Protein AF-A0A439TR12-F1 (afdb_monomer_lite)

Foldseek 3Di:
DADDPDDWPWEWEWEFDQFWIWIDRPPDIDIFTLDLVRLLVVCVVVLSGQEYEYDDDPCSCVSNVVSCVVSSHHYDD

Sequence (77 aa):
MAFLHQQPQLCLGFDIAKDTITAADGITTRVIDNQRRAIRTFLKSHKQADLVVCEPTGGHESLLLEECLRAGIACHR

Structure (mmCIF, N/CA/C/O backbone):
data_AF-A0A439TR12-F1
#
_entry.id   AF-A0A439TR12-F1
#
loop_
_atom_site.group_PDB
_atom_site.id
_atom_site.type_symbol
_atom_site.label_atom_id
_atom_site.label_alt_id
_atom_site.label_comp_id
_atom_site.label_asym_id
_atom_site.label_entity_id
_atom_site.label_seq_id
_atom_site.pdbx_PDB_ins_code
_atom_site.Cartn_x
_atom_site.Cartn_y
_atom_site.Cartn_z
_atom_site.occupancy
_atom_site.B_iso_or_equiv
_atom_site.auth_seq_id
_atom_site.auth_comp_id
_atom_site.auth_asym_id
_atom_site.auth_atom_id
_atom_site.pdbx_PDB_model_num
ATOM 1 N N . MET A 1 1 ? -11.761 -9.628 0.265 1.00 62.62 1 MET A N 1
ATOM 2 C CA . MET A 1 1 ? -11.491 -8.177 0.214 1.00 62.62 1 MET A CA 1
ATOM 3 C C . MET A 1 1 ? -12.436 -7.489 1.175 1.00 62.62 1 MET A C 1
ATOM 5 O O . MET A 1 1 ? -13.581 -7.921 1.261 1.00 62.62 1 MET A O 1
ATOM 9 N N . ALA A 1 2 ? -11.952 -6.496 1.921 1.00 78.44 2 ALA A N 1
ATOM 10 C CA . ALA A 1 2 ? -12.812 -5.646 2.736 1.00 78.44 2 ALA A CA 1
ATOM 11 C C . ALA A 1 2 ? -13.478 -4.595 1.838 1.00 78.44 2 ALA A C 1
ATOM 13 O O . ALA A 1 2 ? -12.826 -4.050 0.948 1.00 78.44 2 ALA A O 1
ATOM 14 N N . PHE A 1 3 ? -14.765 -4.339 2.062 1.00 81.06 3 PHE A N 1
ATOM 15 C CA . PHE A 1 3 ? -15.524 -3.301 1.372 1.00 81.06 3 PHE A CA 1
ATOM 16 C C . PHE A 1 3 ? -15.848 -2.183 2.357 1.00 81.06 3 PHE A C 1
ATOM 18 O O . PHE A 1 3 ? -16.159 -2.442 3.521 1.00 81.06 3 PHE A O 1
ATOM 25 N N . LEU A 1 4 ? -15.790 -0.941 1.885 1.00 85.56 4 LEU A N 1
ATOM 26 C CA . LEU A 1 4 ? -16.231 0.201 2.672 1.00 85.56 4 LEU A CA 1
ATOM 27 C C . LEU A 1 4 ? -17.756 0.279 2.641 1.00 85.56 4 LEU A C 1
ATOM 29 O O . LEU A 1 4 ? -18.360 0.377 1.576 1.00 85.56 4 LEU A O 1
ATOM 33 N N . HIS A 1 5 ? -18.373 0.262 3.819 1.00 87.31 5 H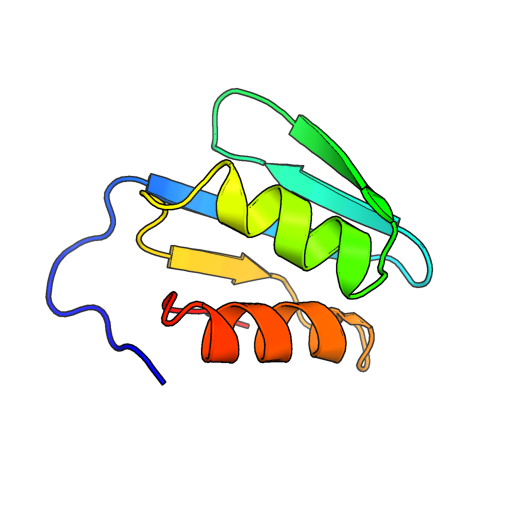IS A N 1
ATOM 34 C CA . HIS A 1 5 ? -19.814 0.478 3.982 1.00 87.31 5 HIS A CA 1
ATOM 35 C C . HIS A 1 5 ? -20.150 1.900 4.442 1.00 87.31 5 HIS A C 1
ATOM 37 O O . HIS A 1 5 ? -21.323 2.254 4.508 1.00 87.31 5 HIS A O 1
ATOM 43 N N . GLN A 1 6 ? -19.135 2.690 4.795 1.00 90.25 6 GLN A N 1
ATOM 44 C CA . GLN A 1 6 ? -19.221 4.062 5.290 1.00 90.25 6 GLN A CA 1
ATOM 45 C C . GLN A 1 6 ? -18.105 4.896 4.646 1.00 90.25 6 GLN A C 1
ATOM 47 O O . GLN A 1 6 ? -17.138 4.338 4.123 1.00 90.25 6 GLN A O 1
ATOM 52 N N . GLN A 1 7 ? -18.235 6.223 4.685 1.00 91.19 7 GLN A N 1
ATOM 53 C CA . GLN A 1 7 ? -17.199 7.125 4.183 1.00 91.19 7 GLN A CA 1
ATOM 54 C C . GLN A 1 7 ? -15.893 6.943 4.984 1.00 91.19 7 GLN A C 1
ATOM 56 O O . GLN A 1 7 ? -15.938 7.069 6.213 1.00 91.19 7 GLN A O 1
ATOM 61 N N . PRO A 1 8 ? -14.744 6.686 4.324 1.00 93.62 8 PRO A N 1
ATOM 62 C CA . PRO A 1 8 ? -13.471 6.518 5.017 1.00 93.62 8 PRO A CA 1
ATOM 63 C C . PRO A 1 8 ? -13.042 7.842 5.657 1.00 93.62 8 PRO A C 1
ATOM 65 O O . PRO A 1 8 ? -13.160 8.901 5.037 1.00 93.62 8 PRO A O 1
ATOM 68 N N . GLN A 1 9 ? -12.557 7.781 6.894 1.00 92.75 9 GLN A N 1
ATOM 69 C CA . GLN A 1 9 ? -12.062 8.938 7.642 1.00 92.75 9 GLN A CA 1
ATOM 70 C C . GLN A 1 9 ? -10.539 9.026 7.568 1.00 92.75 9 GLN A C 1
ATOM 72 O O . GLN A 1 9 ? -9.994 10.119 7.427 1.00 92.75 9 GLN A O 1
ATOM 77 N N . LEU A 1 10 ? -9.852 7.880 7.614 1.00 93.12 10 LEU A N 1
ATOM 78 C CA . LEU A 1 10 ? -8.402 7.798 7.491 1.00 93.12 10 LEU A CA 1
ATOM 79 C C . LEU A 1 10 ? -8.014 7.028 6.228 1.00 93.12 10 LEU A C 1
ATOM 81 O O . LEU A 1 10 ? -8.130 5.803 6.161 1.00 93.12 10 LEU A O 1
ATOM 85 N N . CYS A 1 11 ? -7.525 7.766 5.233 1.00 95.56 11 CYS A N 1
ATOM 86 C CA . CYS A 1 11 ? -7.006 7.205 3.993 1.00 95.56 11 CYS A CA 1
ATOM 87 C C . CYS A 1 11 ? -5.477 7.246 3.990 1.00 95.56 11 CYS A C 1
ATOM 89 O O . CYS A 1 11 ? -4.877 8.243 4.384 1.00 95.56 11 CYS A O 1
ATOM 91 N N . LEU A 1 12 ? -4.857 6.180 3.493 1.00 97.19 12 LEU A N 1
ATOM 92 C CA . LEU A 1 12 ? -3.427 6.127 3.219 1.00 97.19 12 LEU A CA 1
ATOM 93 C C . LEU A 1 12 ? -3.201 6.157 1.708 1.00 97.19 12 LEU A C 1
ATOM 95 O O . LEU A 1 12 ? -3.696 5.284 0.997 1.00 97.19 12 LEU A O 1
ATOM 99 N N . GLY A 1 13 ? -2.449 7.144 1.231 1.00 97.44 13 GLY A N 1
ATOM 100 C CA . GLY A 1 13 ? -2.005 7.235 -0.158 1.00 97.44 13 GLY A CA 1
ATOM 101 C C . GLY A 1 13 ? -0.624 6.613 -0.338 1.00 97.44 13 GLY A C 1
ATOM 102 O O . GLY 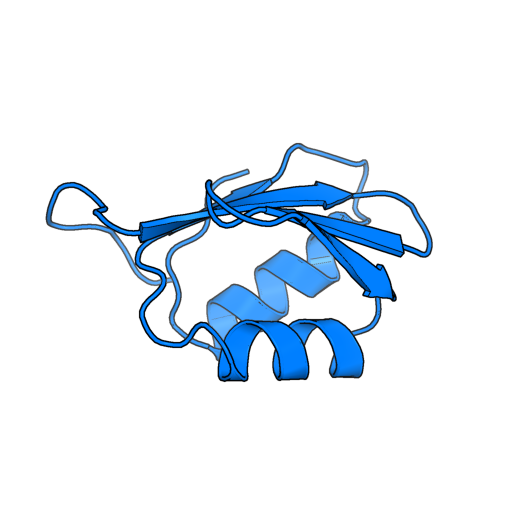A 1 13 ? 0.245 6.795 0.516 1.00 97.44 13 GLY A O 1
ATOM 103 N N . PHE A 1 14 ? -0.414 5.897 -1.439 1.00 97.88 14 PHE A N 1
ATOM 104 C CA . PHE A 1 14 ? 0.867 5.283 -1.772 1.00 97.88 14 PHE A CA 1
ATOM 105 C C . PHE A 1 14 ? 1.265 5.578 -3.220 1.00 97.88 14 PHE A C 1
ATOM 107 O O . PHE A 1 14 ? 0.557 5.188 -4.147 1.00 97.88 14 PHE A O 1
ATOM 114 N N . ASP A 1 15 ? 2.424 6.212 -3.379 1.00 96.81 15 ASP A N 1
ATOM 115 C CA . ASP A 1 15 ? 3.163 6.336 -4.642 1.00 96.81 15 ASP A CA 1
ATOM 116 C C . ASP A 1 15 ? 4.230 5.234 -4.679 1.00 96.81 15 ASP A C 1
ATOM 118 O O . ASP A 1 15 ? 4.985 5.044 -3.715 1.00 96.81 15 ASP A O 1
ATOM 122 N N . ILE A 1 16 ? 4.224 4.430 -5.742 1.00 97.06 16 ILE A N 1
ATOM 123 C CA . ILE A 1 16 ? 4.911 3.134 -5.772 1.00 97.06 16 ILE A CA 1
ATOM 124 C C . ILE A 1 16 ? 5.965 3.114 -6.873 1.00 97.06 16 ILE A C 1
ATOM 126 O O . ILE A 1 16 ? 5.671 2.989 -8.060 1.00 97.06 16 ILE A O 1
ATOM 130 N N . ALA A 1 17 ? 7.226 3.103 -6.454 1.00 95.88 17 ALA A N 1
ATOM 131 C CA . ALA A 1 17 ? 8.349 2.789 -7.317 1.00 95.88 17 ALA A CA 1
ATOM 132 C C . ALA A 1 17 ? 8.700 1.293 -7.240 1.00 95.88 17 ALA A C 1
ATOM 134 O O . ALA A 1 17 ? 8.163 0.513 -6.445 1.00 95.88 17 ALA A O 1
ATOM 135 N N . LYS A 1 18 ? 9.657 0.881 -8.076 1.00 95.88 18 LYS A N 1
ATOM 136 C CA . LYS A 1 18 ? 10.128 -0.506 -8.131 1.00 95.88 18 LYS A CA 1
ATOM 137 C C . LYS A 1 18 ? 10.610 -1.019 -6.769 1.00 95.88 18 LYS A C 1
ATOM 139 O O . LYS A 1 18 ? 10.191 -2.091 -6.348 1.00 95.88 18 LYS A O 1
ATOM 144 N N . ASP A 1 19 ? 11.469 -0.251 -6.101 1.00 97.50 19 ASP A N 1
ATOM 145 C CA . ASP A 1 19 ? 12.160 -0.686 -4.878 1.00 97.50 19 ASP A CA 1
ATOM 146 C C . ASP A 1 19 ? 11.685 0.057 -3.620 1.00 97.50 19 ASP A C 1
ATOM 148 O O . ASP A 1 19 ? 11.953 -0.383 -2.502 1.00 97.50 19 ASP A O 1
ATOM 152 N N . THR A 1 20 ? 10.945 1.155 -3.780 1.00 98.12 20 THR A N 1
ATOM 153 C CA . THR A 1 20 ? 10.477 2.011 -2.684 1.00 98.12 20 THR A CA 1
ATOM 154 C C . THR A 1 20 ? 9.006 2.360 -2.838 1.00 98.12 20 THR A C 1
ATOM 156 O O . THR A 1 20 ? 8.456 2.366 -3.936 1.00 98.12 20 THR A O 1
ATOM 159 N N . ILE A 1 21 ? 8.372 2.674 -1.717 1.00 98.25 21 ILE A N 1
ATOM 160 C CA . ILE A 1 21 ? 7.002 3.158 -1.645 1.00 98.25 21 ILE A CA 1
ATOM 161 C C . ILE A 1 21 ? 6.991 4.418 -0.782 1.00 98.25 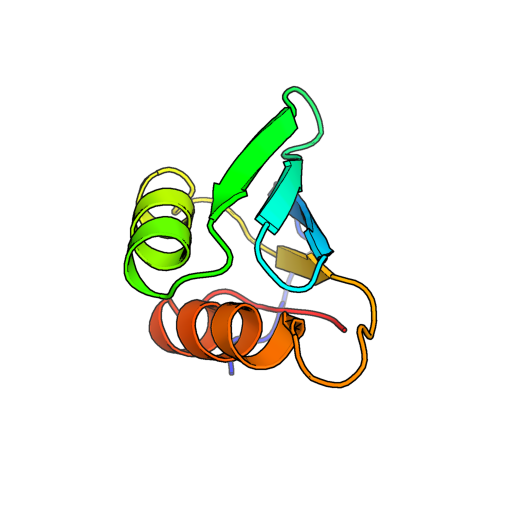21 ILE A C 1
ATOM 163 O O . ILE A 1 21 ? 7.452 4.395 0.362 1.00 98.25 21 ILE A O 1
ATOM 167 N N . THR A 1 22 ? 6.428 5.499 -1.308 1.00 98.25 22 THR A N 1
ATOM 168 C CA . THR A 1 22 ? 6.133 6.710 -0.542 1.00 98.25 22 THR A CA 1
ATOM 169 C C . THR A 1 22 ? 4.709 6.607 -0.013 1.00 98.25 22 THR A C 1
ATOM 171 O O . THR A 1 22 ? 3.758 6.614 -0.784 1.00 98.25 22 THR A O 1
ATOM 174 N N . ALA A 1 23 ? 4.555 6.504 1.305 1.00 97.25 23 ALA A N 1
ATOM 175 C CA . ALA A 1 23 ? 3.264 6.429 1.975 1.00 97.25 23 ALA A CA 1
ATOM 176 C C . ALA A 1 23 ? 2.909 7.768 2.635 1.00 97.25 23 ALA A C 1
ATOM 178 O O . ALA A 1 23 ? 3.762 8.376 3.287 1.00 97.25 23 ALA A O 1
ATOM 179 N N . ALA A 1 24 ? 1.656 8.197 2.515 1.00 96.56 24 ALA A N 1
ATOM 180 C CA . ALA A 1 24 ? 1.137 9.426 3.105 1.00 96.56 24 ALA A CA 1
ATOM 181 C C . ALA A 1 24 ? -0.177 9.173 3.856 1.00 96.56 24 ALA A C 1
ATOM 183 O O . ALA A 1 24 ? -1.061 8.495 3.338 1.00 96.56 24 ALA A O 1
ATOM 184 N N . ASP A 1 25 ? -0.325 9.748 5.051 1.00 92.25 25 ASP A N 1
ATOM 185 C CA . ASP A 1 25 ? -1.552 9.684 5.872 1.00 92.25 25 ASP A CA 1
ATOM 186 C C . ASP A 1 25 ? -2.357 11.001 5.869 1.00 92.25 25 ASP A C 1
ATOM 188 O O . ASP A 1 25 ? -3.288 11.181 6.652 1.00 92.25 25 ASP A O 1
ATOM 192 N N . GLY A 1 26 ? -1.981 11.941 4.994 1.00 89.12 26 GLY A N 1
ATOM 193 C CA . GLY A 1 26 ? -2.556 13.287 4.907 1.00 89.12 26 GLY A CA 1
ATOM 194 C C . GLY A 1 26 ? -1.883 14.328 5.808 1.00 89.12 26 GLY A C 1
ATOM 195 O O . GLY A 1 26 ? -2.119 15.520 5.626 1.00 89.12 26 GLY A O 1
ATOM 196 N N . ILE A 1 27 ? -1.016 13.909 6.734 1.00 90.88 27 ILE A N 1
ATOM 197 C CA . ILE A 1 27 ? -0.255 14.795 7.630 1.00 90.88 27 ILE A CA 1
ATOM 198 C C . ILE A 1 27 ? 1.246 14.607 7.409 1.00 90.88 27 ILE A C 1
ATOM 200 O O . ILE A 1 27 ? 2.006 15.569 7.312 1.00 90.88 27 ILE A O 1
ATOM 204 N N . THR A 1 28 ? 1.677 13.353 7.337 1.00 93.00 28 THR A N 1
ATOM 205 C CA . THR A 1 28 ? 3.066 12.942 7.229 1.00 93.00 28 THR A CA 1
ATOM 206 C C . THR A 1 28 ? 3.282 12.062 6.010 1.00 93.00 28 THR A C 1
ATOM 208 O O . THR A 1 28 ? 2.388 11.359 5.538 1.00 93.00 28 THR A O 1
ATOM 211 N N . THR A 1 29 ? 4.513 12.098 5.510 1.00 96.25 29 THR A N 1
ATOM 212 C CA . THR A 1 29 ? 4.986 11.236 4.429 1.00 96.25 29 THR A CA 1
ATOM 213 C C . THR A 1 29 ? 6.153 10.400 4.922 1.00 96.25 29 THR A C 1
ATOM 215 O O . THR A 1 29 ? 7.058 10.918 5.584 1.00 96.25 29 THR A O 1
ATOM 218 N N . ARG A 1 30 ? 6.170 9.111 4.587 1.00 96.94 30 ARG A N 1
ATOM 219 C CA . ARG A 1 30 ? 7.260 8.193 4.932 1.00 96.94 30 ARG A CA 1
ATOM 220 C C . ARG A 1 30 ? 7.604 7.331 3.731 1.00 96.94 30 ARG A C 1
ATOM 222 O O . ARG A 1 30 ? 6.719 6.769 3.099 1.00 96.94 30 ARG A O 1
ATOM 229 N N . VAL A 1 31 ? 8.896 7.190 3.462 1.00 98.19 31 VAL A N 1
ATOM 230 C CA . VAL A 1 31 ? 9.394 6.257 2.450 1.00 98.19 31 VAL A CA 1
ATOM 231 C C . VAL A 1 31 ? 9.714 4.931 3.130 1.00 98.19 31 VAL A C 1
ATOM 233 O O . VAL A 1 31 ? 10.379 4.903 4.168 1.00 98.19 31 VAL A O 1
ATOM 236 N N . ILE A 1 32 ? 9.215 3.840 2.560 1.00 98.06 32 ILE A N 1
ATOM 237 C CA . ILE A 1 32 ? 9.495 2.466 2.981 1.00 98.06 32 ILE A CA 1
ATOM 238 C C . ILE A 1 32 ? 9.977 1.646 1.785 1.00 98.06 32 ILE A C 1
ATOM 240 O O . ILE A 1 32 ? 9.705 1.993 0.638 1.00 98.06 32 ILE A O 1
ATOM 244 N N . ASP A 1 33 ? 10.656 0.532 2.040 1.00 98.44 33 ASP A N 1
ATOM 245 C CA . ASP A 1 33 ? 11.024 -0.400 0.972 1.00 98.44 33 ASP A CA 1
ATOM 246 C C . ASP A 1 33 ? 9.773 -1.065 0.379 1.00 98.44 33 ASP A C 1
ATOM 248 O O . ASP A 1 33 ? 8.851 -1.444 1.115 1.00 98.44 33 ASP A O 1
ATOM 252 N N . ASN A 1 34 ? 9.771 -1.303 -0.937 1.00 97.88 34 ASN A N 1
ATOM 253 C CA . ASN A 1 34 ? 8.767 -2.127 -1.612 1.00 97.88 34 ASN A CA 1
ATOM 254 C C . ASN A 1 34 ? 9.018 -3.620 -1.329 1.00 97.88 34 ASN A C 1
ATOM 256 O O . ASN A 1 34 ? 9.371 -4.424 -2.190 1.00 97.88 34 ASN A O 1
ATOM 260 N N . GLN A 1 35 ? 8.901 -3.991 -0.057 1.00 98.00 35 GLN A N 1
ATOM 261 C CA . GLN A 1 35 ? 9.104 -5.344 0.436 1.00 98.00 35 GLN A CA 1
ATOM 262 C C . GLN A 1 35 ? 8.016 -5.693 1.445 1.00 98.00 35 GLN A C 1
ATOM 264 O O . GLN A 1 35 ? 7.694 -4.902 2.334 1.00 98.00 35 GLN A O 1
ATOM 269 N N . ARG A 1 36 ? 7.514 -6.934 1.394 1.00 97.50 36 ARG A N 1
ATOM 270 C CA . ARG A 1 36 ? 6.433 -7.416 2.279 1.00 97.50 36 ARG A CA 1
ATOM 271 C C . ARG A 1 36 ? 6.659 -7.086 3.751 1.00 97.50 36 ARG A C 1
ATOM 273 O O . ARG A 1 36 ? 5.731 -6.705 4.455 1.00 97.50 36 ARG A O 1
ATOM 280 N N . ARG A 1 37 ? 7.893 -7.241 4.248 1.00 97.75 37 ARG A N 1
ATOM 281 C CA . ARG A 1 37 ? 8.211 -6.981 5.660 1.00 97.75 37 ARG A CA 1
ATOM 282 C C . ARG A 1 37 ? 8.007 -5.509 6.023 1.00 97.75 37 ARG A C 1
ATOM 284 O O . ARG A 1 37 ? 7.422 -5.248 7.075 1.00 97.75 37 ARG A O 1
ATOM 291 N N . ALA A 1 38 ? 8.487 -4.590 5.189 1.00 98.06 38 ALA A N 1
ATOM 292 C CA . ALA A 1 38 ? 8.364 -3.155 5.409 1.00 98.06 38 ALA A CA 1
ATOM 293 C C . ALA A 1 38 ? 6.895 -2.722 5.316 1.00 98.06 38 ALA A C 1
ATOM 295 O O . ALA A 1 38 ? 6.373 -2.158 6.277 1.00 98.06 38 ALA A O 1
ATOM 296 N N . ILE A 1 39 ? 6.198 -3.135 4.251 1.00 97.81 39 ILE A N 1
ATOM 297 C CA . ILE A 1 39 ? 4.765 -2.879 4.038 1.00 97.81 39 ILE A CA 1
ATOM 298 C C . ILE A 1 39 ? 3.942 -3.366 5.233 1.00 97.81 39 ILE A C 1
ATOM 300 O O . ILE A 1 39 ? 3.207 -2.603 5.851 1.00 97.81 39 ILE A O 1
ATOM 304 N N . ARG A 1 40 ? 4.115 -4.624 5.642 1.00 97.31 40 ARG A N 1
ATOM 305 C CA . ARG A 1 40 ? 3.384 -5.192 6.780 1.00 97.31 40 ARG A CA 1
ATOM 306 C C . ARG A 1 40 ? 3.669 -4.460 8.088 1.00 97.31 40 ARG A C 1
ATOM 308 O O . ARG A 1 40 ? 2.785 -4.346 8.933 1.00 97.31 40 ARG A O 1
ATOM 315 N N . THR A 1 41 ? 4.905 -4.011 8.292 1.00 97.44 41 THR A N 1
ATOM 316 C CA . THR A 1 41 ? 5.279 -3.249 9.493 1.00 97.44 41 THR A CA 1
ATOM 317 C C . THR A 1 41 ? 4.597 -1.885 9.485 1.00 97.44 41 THR A C 1
ATOM 319 O O . THR A 1 41 ? 4.027 -1.493 10.500 1.00 97.44 41 THR A O 1
ATOM 322 N N . PHE A 1 42 ? 4.569 -1.226 8.327 1.00 96.62 42 PHE A N 1
ATOM 323 C CA . PHE A 1 42 ? 3.873 0.037 8.122 1.00 96.62 42 PHE A CA 1
ATOM 324 C C . PHE A 1 42 ? 2.357 -0.094 8.334 1.00 96.62 42 PHE A C 1
ATOM 326 O O . PHE A 1 42 ? 1.779 0.653 9.118 1.00 96.62 42 PHE A O 1
ATOM 333 N N . LEU A 1 43 ? 1.699 -1.083 7.725 1.00 95.50 43 LEU A N 1
ATOM 334 C CA . LEU A 1 43 ? 0.258 -1.301 7.912 1.00 95.50 43 LEU A CA 1
ATOM 335 C C . LEU A 1 43 ? -0.087 -1.617 9.378 1.00 95.50 43 LEU A C 1
ATOM 337 O O . LEU A 1 43 ? -1.107 -1.170 9.895 1.00 95.50 43 LEU A O 1
ATOM 341 N N . LYS A 1 44 ? 0.792 -2.324 10.104 1.00 94.75 44 LYS A N 1
ATOM 342 C CA . LYS A 1 44 ? 0.612 -2.585 11.542 1.00 94.75 44 LYS A CA 1
ATOM 343 C C . LYS A 1 44 ? 0.704 -1.337 12.418 1.00 94.75 44 LYS A C 1
ATOM 345 O O . LYS A 1 44 ? 0.110 -1.356 13.494 1.00 94.75 44 LYS A O 1
ATOM 350 N N . SER A 1 45 ? 1.439 -0.300 12.013 1.00 93.31 45 SER A N 1
ATOM 351 C CA . SER A 1 45 ? 1.438 0.979 12.735 1.00 93.31 45 SER A CA 1
ATOM 352 C C . SER A 1 45 ? 0.236 1.857 12.379 1.00 93.31 45 SER A C 1
ATOM 354 O O . SER A 1 45 ? -0.061 2.776 13.129 1.00 93.31 45 SER A O 1
ATOM 356 N N . HIS A 1 46 ? -0.488 1.540 11.300 1.00 92.69 46 HIS A N 1
ATOM 357 C CA . HIS A 1 46 ? -1.659 2.281 10.816 1.00 92.69 46 HIS A CA 1
ATOM 358 C C . HIS A 1 46 ? -2.918 1.399 10.782 1.00 92.69 46 HIS A C 1
ATOM 360 O O . HIS A 1 46 ? -3.679 1.413 9.820 1.00 92.69 46 HIS A O 1
ATOM 366 N N . LYS A 1 47 ? -3.163 0.618 11.843 1.00 86.44 47 LYS A N 1
ATOM 367 C CA . LYS A 1 47 ? -4.320 -0.302 11.921 1.00 86.44 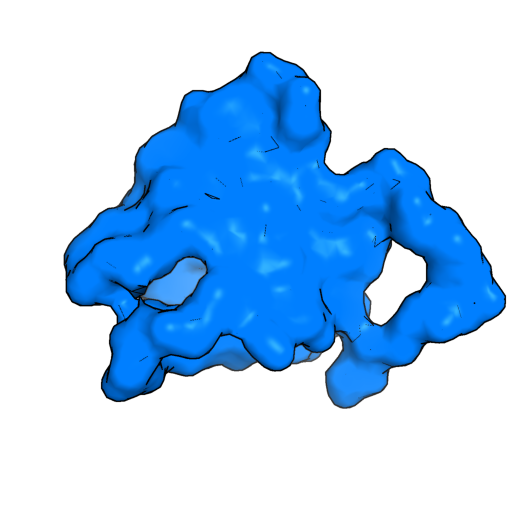47 LYS A CA 1
ATOM 368 C C . LYS A 1 47 ? -5.688 0.374 11.806 1.00 86.44 47 LYS A C 1
ATOM 370 O O . LYS A 1 47 ? -6.674 -0.320 11.602 1.00 86.44 47 LYS A O 1
ATOM 375 N N . GLN A 1 48 ? -5.744 1.685 12.016 1.00 89.69 48 GLN A N 1
ATOM 376 C CA . GLN A 1 48 ? -6.966 2.484 11.946 1.00 89.69 48 GLN A CA 1
ATOM 377 C C . GLN A 1 48 ? -7.247 3.013 10.535 1.00 89.69 48 GLN A C 1
ATOM 379 O O . GLN A 1 48 ? -8.221 3.730 10.358 1.00 89.69 48 GLN A O 1
ATOM 384 N N . ALA A 1 49 ? -6.393 2.715 9.550 1.00 93.44 49 ALA A N 1
ATOM 385 C CA . ALA A 1 49 ? -6.647 3.115 8.176 1.00 93.44 49 ALA A CA 1
ATOM 386 C C . ALA A 1 49 ? -7.895 2.404 7.643 1.00 93.44 49 ALA A C 1
ATOM 388 O O . ALA A 1 49 ? -7.968 1.174 7.648 1.00 93.44 49 ALA A O 1
ATOM 389 N N . ASP A 1 50 ? -8.848 3.191 7.154 1.00 94.50 50 ASP A N 1
ATOM 390 C CA . ASP A 1 50 ? -10.078 2.685 6.553 1.00 94.50 50 ASP A CA 1
ATOM 391 C C . ASP A 1 50 ? -9.822 2.244 5.109 1.00 94.50 50 ASP A C 1
ATOM 393 O O . ASP A 1 50 ? -10.324 1.212 4.659 1.00 94.50 50 ASP A O 1
ATOM 397 N N . LEU A 1 51 ? -9.018 3.030 4.385 1.00 95.81 51 LEU A N 1
ATOM 398 C CA . LEU A 1 51 ? -8.772 2.867 2.959 1.00 95.81 51 LEU A CA 1
ATOM 399 C C . LEU A 1 51 ? -7.300 3.073 2.614 1.00 95.81 51 LEU A C 1
ATOM 401 O O . LEU A 1 51 ? -6.669 4.037 3.040 1.00 95.81 51 LEU A O 1
ATOM 405 N N . VAL A 1 52 ? -6.783 2.193 1.768 1.00 96.69 52 VAL A N 1
ATOM 406 C CA . VAL A 1 52 ? -5.507 2.357 1.072 1.00 96.69 52 VAL A CA 1
ATOM 407 C C . VAL A 1 52 ? -5.773 2.710 -0.386 1.00 96.69 52 VAL A C 1
ATOM 409 O O . VAL A 1 52 ? -6.573 2.048 -1.043 1.00 96.69 52 VAL A O 1
ATOM 412 N N . VAL A 1 53 ? -5.096 3.730 -0.902 1.00 96.44 53 VAL A N 1
ATOM 413 C CA . VAL A 1 53 ? -5.165 4.142 -2.307 1.00 96.44 53 VAL A CA 1
ATOM 414 C C . VAL A 1 53 ? -3.759 4.126 -2.887 1.00 96.44 53 VAL A C 1
ATOM 416 O O . VAL A 1 53 ? -2.843 4.702 -2.302 1.00 96.44 53 VAL A O 1
ATOM 419 N N . CYS A 1 54 ? -3.586 3.480 -4.031 1.00 96.38 54 CYS A N 1
ATOM 420 C CA . CYS A 1 54 ? -2.344 3.514 -4.794 1.00 96.38 54 CYS A CA 1
ATOM 421 C C . CYS A 1 54 ? -2.641 3.610 -6.286 1.00 96.38 54 CYS A C 1
ATOM 423 O O . CYS A 1 54 ? -3.701 3.179 -6.724 1.00 96.38 54 CYS A O 1
ATOM 425 N N . GLU A 1 55 ? -1.705 4.123 -7.074 1.00 92.69 55 GLU A N 1
ATOM 426 C CA . GLU A 1 55 ? -1.850 4.142 -8.530 1.00 92.69 55 GLU A CA 1
ATOM 427 C C . GLU A 1 55 ? -1.387 2.823 -9.190 1.00 92.69 55 GLU A C 1
ATOM 429 O O . GLU A 1 55 ? -0.619 2.054 -8.599 1.00 92.69 55 GLU A O 1
ATOM 434 N N . PRO A 1 56 ? -1.828 2.524 -10.425 1.00 91.94 56 PRO A N 1
ATOM 435 C CA . PRO A 1 56 ? -1.315 1.395 -11.197 1.00 91.94 56 PRO A CA 1
ATOM 436 C C . PRO A 1 56 ? 0.161 1.591 -11.591 1.00 91.94 56 PRO A C 1
ATOM 438 O O . PRO A 1 56 ? 0.471 2.478 -12.384 1.00 91.94 56 PRO A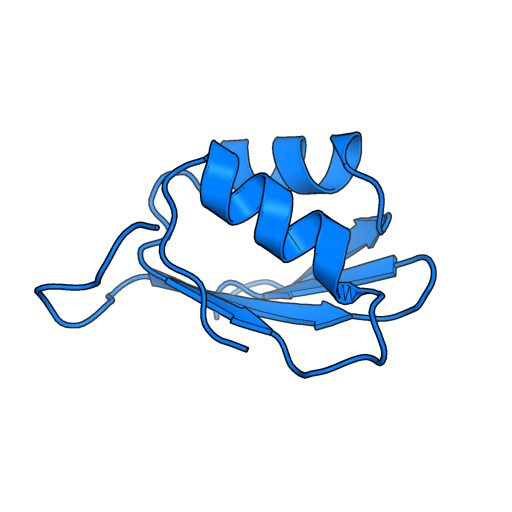 O 1
ATOM 441 N N . THR A 1 57 ? 1.068 0.720 -11.133 1.00 92.31 57 THR A N 1
ATOM 442 C CA . THR A 1 57 ? 2.524 0.847 -11.375 1.00 92.31 57 THR A CA 1
ATOM 443 C C . THR A 1 57 ? 3.133 -0.395 -12.026 1.00 92.31 57 THR A C 1
ATOM 445 O O . THR A 1 57 ? 4.239 -0.834 -11.715 1.00 92.31 57 THR A O 1
ATOM 448 N N . GLY A 1 58 ? 2.406 -0.986 -12.979 1.00 91.25 58 GLY A N 1
ATOM 449 C CA . GLY A 1 58 ? 2.916 -2.092 -13.799 1.00 91.25 58 GLY A CA 1
ATOM 450 C C . GLY A 1 58 ? 3.180 -3.394 -13.030 1.00 91.25 58 GLY A C 1
ATOM 451 O O . GLY A 1 58 ? 3.887 -4.261 -13.538 1.00 91.25 58 GLY A O 1
ATOM 452 N N . GLY A 1 59 ? 2.618 -3.549 -11.829 1.00 93.81 59 GLY A N 1
ATOM 453 C CA . GLY A 1 59 ? 2.745 -4.735 -10.984 1.00 93.81 59 GLY A CA 1
ATOM 454 C C . GLY A 1 59 ? 3.588 -4.518 -9.726 1.00 93.81 59 GLY A C 1
ATOM 455 O O . GLY A 1 59 ? 3.567 -5.385 -8.847 1.00 93.81 59 GLY A O 1
ATOM 456 N N . HIS A 1 60 ? 4.287 -3.387 -9.589 1.00 95.94 60 HIS A N 1
ATOM 457 C CA . HIS A 1 60 ? 5.054 -3.057 -8.382 1.00 95.94 60 HIS A CA 1
ATOM 458 C C . HIS A 1 60 ? 4.163 -2.868 -7.144 1.00 95.94 60 HIS A C 1
ATOM 460 O O . HIS A 1 60 ? 4.605 -3.112 -6.022 1.00 95.94 60 HIS A O 1
ATOM 466 N N . GLU A 1 61 ? 2.893 -2.529 -7.343 1.00 96.00 61 GLU A N 1
ATOM 467 C CA . GLU A 1 61 ? 1.861 -2.407 -6.317 1.00 96.00 61 GLU A CA 1
ATOM 468 C C . GLU A 1 61 ? 1.373 -3.749 -5.751 1.00 96.00 61 GLU A C 1
ATOM 470 O O . GLU A 1 61 ? 0.748 -3.784 -4.691 1.00 96.00 61 GLU A O 1
ATOM 475 N N . SER A 1 62 ? 1.660 -4.870 -6.422 1.00 96.56 62 SER A N 1
ATOM 476 C CA . SER A 1 62 ? 1.067 -6.174 -6.085 1.00 96.56 62 SER A CA 1
ATOM 477 C C . SER A 1 62 ? 1.352 -6.591 -4.641 1.00 96.56 62 SER A C 1
ATOM 479 O O . SER A 1 62 ? 0.460 -7.073 -3.945 1.00 96.56 62 SER A O 1
ATOM 481 N N . LEU A 1 63 ? 2.575 -6.347 -4.154 1.00 97.31 63 LEU A N 1
ATOM 482 C CA . LEU A 1 63 ? 2.946 -6.660 -2.773 1.00 97.31 63 LEU A CA 1
ATOM 483 C C . LEU A 1 63 ? 2.147 -5.837 -1.757 1.00 97.31 63 LEU A C 1
ATOM 485 O O . LEU A 1 63 ? 1.772 -6.372 -0.714 1.00 97.31 63 LEU A O 1
ATOM 489 N N . LEU A 1 64 ? 1.868 -4.564 -2.055 1.00 97.19 64 LEU A N 1
ATOM 490 C CA . LEU A 1 64 ? 1.036 -3.715 -1.205 1.00 97.19 64 LEU A CA 1
ATOM 491 C C . LEU A 1 64 ? -0.395 -4.252 -1.155 1.00 97.19 64 LEU A C 1
ATOM 493 O O . LEU A 1 64 ? -0.914 -4.487 -0.065 1.00 97.19 64 LEU A O 1
ATOM 497 N N . LEU A 1 65 ? -0.998 -4.508 -2.318 1.00 96.88 65 LEU A N 1
ATOM 498 C CA . LEU A 1 65 ? -2.377 -4.994 -2.423 1.00 96.88 65 LEU A CA 1
ATOM 499 C C . LEU A 1 65 ? -2.573 -6.332 -1.699 1.00 96.88 65 LEU A C 1
ATOM 501 O O . LEU A 1 65 ? -3.561 -6.524 -0.986 1.00 96.88 65 LEU A O 1
ATOM 505 N N . GLU A 1 66 ? -1.613 -7.247 -1.826 1.00 96.94 66 GLU A N 1
ATOM 506 C CA . GLU A 1 66 ? -1.636 -8.519 -1.109 1.00 96.94 66 GLU A CA 1
ATOM 507 C C . GLU A 1 66 ? -1.559 -8.336 0.412 1.00 96.94 66 GLU A C 1
ATOM 509 O O . GLU A 1 66 ? -2.311 -8.980 1.146 1.00 96.94 66 GLU A O 1
ATOM 514 N N . GLU A 1 67 ? -0.680 -7.468 0.920 1.00 97.00 67 GLU A N 1
ATOM 515 C CA . GLU A 1 67 ? -0.583 -7.230 2.364 1.00 97.00 67 GLU A CA 1
ATOM 516 C C . GLU A 1 67 ? -1.800 -6.459 2.907 1.00 97.00 67 GLU A C 1
ATOM 518 O O . GLU A 1 67 ? -2.241 -6.760 4.017 1.00 97.00 67 GLU A O 1
ATOM 523 N N . CYS A 1 68 ? -2.411 -5.554 2.132 1.00 96.00 68 CYS A N 1
ATOM 524 C CA . CYS A 1 68 ? -3.697 -4.930 2.471 1.00 96.00 68 CYS A CA 1
ATOM 525 C C . CYS A 1 68 ? -4.809 -5.977 2.600 1.00 96.00 68 CYS A C 1
ATOM 527 O O . CYS A 1 68 ? -5.524 -5.997 3.604 1.00 96.00 68 CYS A O 1
ATOM 529 N N . LEU A 1 69 ? -4.899 -6.909 1.643 1.00 94.69 69 LEU A N 1
ATOM 530 C CA . LEU A 1 69 ? -5.852 -8.017 1.698 1.00 94.69 69 LEU A CA 1
ATOM 531 C C . LEU A 1 69 ? -5.636 -8.888 2.943 1.00 94.69 69 LEU A C 1
ATOM 533 O O . LEU A 1 69 ? -6.603 -9.242 3.617 1.00 94.69 69 LEU A O 1
ATOM 537 N N . ARG A 1 70 ? -4.378 -9.207 3.276 1.00 94.50 70 ARG A N 1
ATOM 538 C CA . ARG A 1 70 ? -4.025 -9.981 4.482 1.00 94.50 70 ARG A CA 1
ATOM 539 C C . ARG A 1 70 ? -4.325 -9.229 5.776 1.00 94.50 70 ARG A C 1
ATOM 541 O O . ARG A 1 70 ? -4.657 -9.865 6.772 1.00 94.50 70 ARG A O 1
ATOM 548 N N . ALA A 1 71 ? -4.184 -7.906 5.772 1.00 93.31 71 ALA A N 1
ATOM 549 C CA . ALA A 1 71 ? -4.506 -7.044 6.904 1.00 93.31 71 ALA A CA 1
ATOM 550 C C . ALA A 1 71 ? -6.013 -6.769 7.041 1.00 93.31 71 ALA A C 1
ATOM 552 O O . ALA A 1 71 ? -6.431 -6.235 8.064 1.00 93.31 71 ALA A O 1
ATOM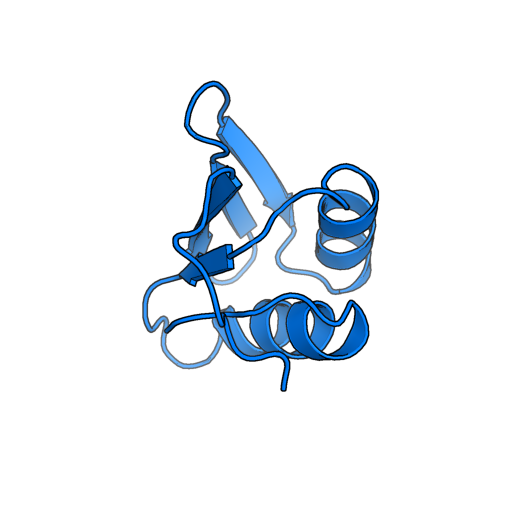 553 N N . GLY A 1 72 ? -6.821 -7.141 6.041 1.00 93.50 72 GLY A N 1
ATOM 554 C CA . GLY A 1 72 ? -8.254 -6.853 6.017 1.00 93.50 72 GLY A CA 1
ATOM 555 C C . GLY A 1 72 ? -8.573 -5.376 5.782 1.00 93.50 72 GLY A C 1
ATOM 556 O O . GLY A 1 72 ? -9.648 -4.931 6.166 1.00 93.50 72 GLY A O 1
ATOM 557 N N . ILE A 1 73 ? -7.658 -4.622 5.169 1.00 94.06 73 ILE A N 1
ATOM 558 C CA . ILE A 1 73 ? -7.834 -3.197 4.872 1.00 94.06 73 ILE A CA 1
ATOM 559 C C . ILE A 1 73 ? -8.408 -3.063 3.460 1.00 94.06 73 ILE A C 1
ATOM 561 O O . ILE A 1 73 ? -7.950 -3.742 2.535 1.00 94.06 73 ILE A O 1
ATOM 565 N N . ALA A 1 74 ? -9.423 -2.214 3.286 1.00 94.75 74 ALA A N 1
ATOM 566 C CA . ALA A 1 74 ? -9.962 -1.925 1.963 1.00 94.75 74 ALA A CA 1
ATOM 567 C C . ALA A 1 74 ? -8.900 -1.195 1.127 1.00 94.75 74 ALA A C 1
ATOM 569 O O . ALA A 1 74 ? -8.211 -0.306 1.625 1.00 94.75 74 ALA A O 1
ATOM 570 N N . CYS A 1 75 ? -8.754 -1.568 -0.142 1.00 94.81 75 CYS A N 1
ATOM 571 C CA . CYS A 1 75 ? -7.765 -0.974 -1.037 1.00 94.81 75 CYS A CA 1
ATOM 572 C C . CYS A 1 75 ? -8.379 -0.613 -2.393 1.00 94.81 75 CYS A C 1
ATOM 574 O O . CYS A 1 75 ? -9.215 -1.355 -2.914 1.00 94.81 75 CYS A O 1
ATOM 576 N N . HIS A 1 76 ? -7.930 0.500 -2.969 1.00 93.94 76 HIS A N 1
ATOM 577 C CA . HIS A 1 76 ? -8.280 0.965 -4.306 1.00 93.94 76 HIS A CA 1
ATOM 578 C C . HIS A 1 76 ? -7.016 1.175 -5.148 1.00 93.94 76 HIS A C 1
ATOM 580 O O . HIS A 1 76 ? -6.015 1.686 -4.642 1.00 93.94 76 HIS A O 1
ATOM 586 N N . ARG A 1 77 ? -7.097 0.761 -6.414 1.00 89.81 77 ARG A N 1
ATOM 587 C CA . ARG A 1 77 ? -6.061 0.868 -7.442 1.00 89.81 77 ARG A CA 1
ATOM 588 C C . ARG A 1 77 ? -6.649 1.534 -8.676 1.00 89.81 77 ARG A C 1
ATOM 590 O O . ARG A 1 77 ? -7.758 1.093 -9.060 1.00 89.81 77 ARG A O 1
#

Secondary structure (DSSP, 8-state):
----SS--SSEEEEEE-SSEEEEE-SS-EEEEESSHHHHHHHHHH-TT--EEEE---TTTTHHHHHHHHHHT-EEE-

Radius of gyration: 11.26 Å; chains: 1; bounding box: 32×25×26 Å

pLDDT: mean 94.13, std 5.23, range [62.62, 98.44]